Protein AF-A0A3M1LHP5-F1 (afdb_monomer)

Sequence (74 aa):
EAPLPPHLTVYDLVYRPAETRLLRQARRAGARAIGGLGMLLRQGAAAFALWTGEPAPLEVMRAALEAALQEPPA

Solvent-accessible surface area (backbone atoms only — not comparable to full-atom values): 4368 Å² total; per-residue (Å²): 132,83,80,53,62,41,90,44,74,48,78,43,75,55,47,82,62,66,72,45,74,66,44,52,49,27,49,76,37,62,14,48,58,43,52,13,55,64,56,58,52,52,54,52,34,51,51,44,25,73,74,70,75,44,84,50,63,59,68,62,53,46,53,52,51,57,53,57,68,74,48,78,84,129

Radius of gyration: 15.22 Å; Cα contacts (8 Å, |Δi|>4): 83; chains: 1; bounding box: 35×22×38 Å

Foldseek 3Di:
DDQDALADEAEELDPVVPDDPVQVSNVVNNHHYHYNLVVVLVVVQVVCCVVPVDGRPSVVSSVVSVVVSVDDDD

Mean predicted aligned error: 3.7 Å

Nearest PDB structures (foldseek):
  1nvt-assembly1_B  TM=9.326E-01  e=2.535E-05  Methanocaldococcus jannaschii
  3doo-assembly1_A  TM=8.697E-01  e=3.876E-04  Staphylococcus epidermidis RP62A
  3don-assembly1_A  TM=8.777E-01  e=8.612E-04  Staphylococcus epidermidis RP62A
  2d5c-assembly1_B  TM=8.291E-01  e=4.143E-04  Thermus thermophilus HB8
  4p4g-assembly2_B  TM=8.505E-01  e=1.124E-03  Mycobacterium tuberculosis

Structure (mmCIF, N/CA/C/O backbone):
data_AF-A0A3M1LHP5-F1
#
_entry.id   AF-A0A3M1LHP5-F1
#
loop_
_atom_site.group_PDB
_atom_site.id
_atom_site.type_symbol
_atom_site.label_atom_id
_atom_site.label_alt_id
_atom_site.label_comp_id
_atom_site.label_asym_id
_atom_site.label_entity_id
_atom_site.label_seq_id
_atom_site.pdbx_PDB_ins_code
_atom_site.Cartn_x
_atom_site.Cartn_y
_atom_site.Cartn_z
_atom_site.occupancy
_atom_site.B_iso_or_equiv
_atom_site.auth_seq_id
_atom_site.auth_comp_id
_atom_site.auth_asym_id
_atom_site.auth_atom_id
_atom_site.pdbx_PDB_model_num
ATOM 1 N N . GLU A 1 1 ? 20.384 -8.995 -18.159 1.00 63.62 1 GLU A N 1
ATOM 2 C CA . GLU A 1 1 ? 19.132 -9.598 -17.646 1.00 63.62 1 GLU A CA 1
ATOM 3 C C . GLU A 1 1 ? 18.125 -9.660 -18.776 1.00 63.62 1 GLU A C 1
ATOM 5 O O . GLU A 1 1 ? 18.120 -8.746 -19.594 1.00 63.62 1 GLU A O 1
ATOM 10 N N . ALA A 1 2 ? 17.336 -10.732 -18.854 1.00 71.56 2 ALA A N 1
ATOM 11 C CA . ALA A 1 2 ? 16.293 -10.854 -19.867 1.00 71.56 2 ALA A CA 1
ATOM 12 C C . ALA A 1 2 ? 15.161 -9.841 -19.589 1.00 71.56 2 ALA A C 1
ATOM 14 O O . ALA A 1 2 ? 14.820 -9.631 -18.422 1.00 71.56 2 ALA A O 1
ATOM 15 N N . PRO A 1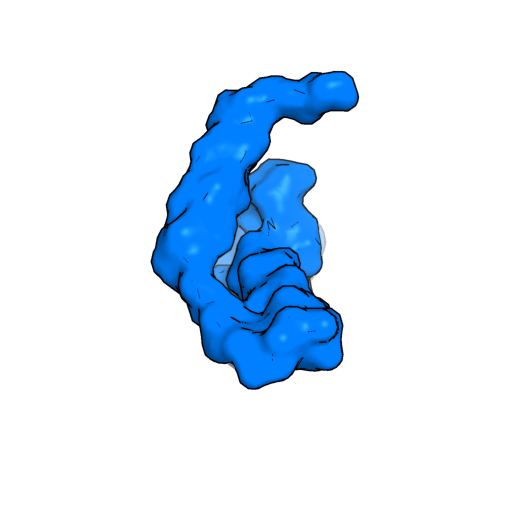 3 ? 14.599 -9.189 -20.620 1.00 80.50 3 PRO A N 1
ATOM 16 C CA . PRO A 1 3 ? 13.499 -8.248 -20.442 1.00 80.50 3 PRO A CA 1
ATOM 17 C C . PRO A 1 3 ? 12.230 -8.964 -19.954 1.00 80.50 3 PRO A C 1
ATOM 19 O O . PRO A 1 3 ? 11.899 -10.052 -20.425 1.00 80.50 3 PRO A O 1
ATOM 22 N N . LEU A 1 4 ? 11.512 -8.340 -19.014 1.00 92.00 4 LEU A N 1
ATOM 23 C CA . LEU A 1 4 ? 10.204 -8.818 -18.560 1.00 92.00 4 LEU A CA 1
ATOM 24 C C . LEU A 1 4 ? 9.174 -8.689 -19.699 1.00 92.00 4 LEU A C 1
ATOM 26 O O . LEU A 1 4 ? 9.158 -7.658 -20.368 1.00 92.00 4 LEU A O 1
ATOM 30 N N . PRO A 1 5 ? 8.292 -9.676 -19.933 1.00 94.00 5 PRO A N 1
ATOM 31 C CA . PRO A 1 5 ? 7.244 -9.527 -20.935 1.00 94.00 5 PRO A CA 1
ATOM 32 C C . PRO A 1 5 ? 6.281 -8.371 -20.593 1.00 94.00 5 PRO A C 1
ATOM 34 O O . PRO A 1 5 ? 5.803 -8.301 -19.458 1.00 94.00 5 PRO A O 1
ATOM 37 N N . PRO A 1 6 ? 5.924 -7.501 -21.558 1.00 94.94 6 PRO A N 1
ATOM 38 C CA . PRO A 1 6 ? 5.115 -6.300 -21.307 1.00 94.94 6 PRO A CA 1
ATOM 39 C C . PRO A 1 6 ? 3.683 -6.598 -20.836 1.00 94.94 6 PRO A C 1
ATOM 41 O O . PRO A 1 6 ? 3.043 -5.749 -20.229 1.00 94.94 6 PRO A O 1
ATOM 44 N N . HIS A 1 7 ? 3.160 -7.799 -21.100 1.00 96.62 7 HIS A N 1
ATOM 45 C CA . HIS A 1 7 ? 1.805 -8.188 -20.696 1.00 96.62 7 HIS A CA 1
ATOM 46 C C . HIS A 1 7 ? 1.705 -8.613 -19.221 1.00 96.62 7 HIS A C 1
ATOM 48 O O . HIS A 1 7 ? 0.601 -8.827 -18.720 1.00 96.62 7 HIS A O 1
ATOM 54 N N . LEU A 1 8 ? 2.833 -8.768 -18.518 1.00 96.62 8 LEU A N 1
ATOM 55 C CA . LEU A 1 8 ? 2.822 -9.143 -17.108 1.00 96.62 8 LEU A CA 1
ATOM 56 C C . LEU A 1 8 ? 2.497 -7.949 -16.208 1.00 96.62 8 LEU A C 1
ATOM 58 O O . LEU A 1 8 ? 2.796 -6.792 -16.507 1.00 96.62 8 LEU A O 1
ATOM 62 N N . THR A 1 9 ? 1.919 -8.261 -15.049 1.00 97.75 9 THR A N 1
ATOM 63 C CA . THR A 1 9 ? 1.855 -7.340 -13.914 1.00 97.75 9 THR A CA 1
ATOM 64 C C . THR A 1 9 ? 2.858 -7.791 -12.866 1.00 97.75 9 THR A C 1
ATOM 66 O O . THR A 1 9 ? 2.818 -8.931 -12.412 1.00 97.75 9 THR A O 1
ATOM 69 N N . VAL A 1 10 ? 3.745 -6.886 -12.473 1.00 97.44 10 VAL A N 1
ATOM 70 C CA . VAL A 1 10 ? 4.720 -7.094 -11.408 1.00 97.44 10 VAL A CA 1
ATOM 71 C C . VAL A 1 10 ? 4.226 -6.382 -10.161 1.00 97.44 10 VAL A C 1
ATOM 73 O O . VAL A 1 10 ? 4.017 -5.167 -10.175 1.00 97.44 10 VAL A O 1
ATOM 76 N N . TYR A 1 11 ? 4.041 -7.146 -9.089 1.00 97.62 11 TYR A N 1
ATOM 77 C CA . TYR A 1 11 ? 3.675 -6.627 -7.781 1.00 97.62 11 TYR A CA 1
ATOM 78 C C . TYR A 1 11 ? 4.809 -6.907 -6.796 1.00 97.62 11 TYR A C 1
ATOM 80 O O . TYR A 1 11 ? 5.111 -8.064 -6.515 1.00 97.62 11 TYR A O 1
ATOM 88 N N . ASP A 1 12 ? 5.450 -5.851 -6.306 1.00 97.50 12 ASP A N 1
ATOM 89 C CA . ASP A 1 12 ?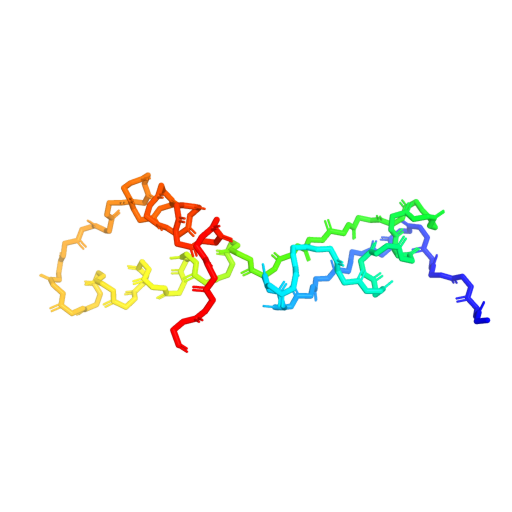 6.515 -5.929 -5.308 1.00 97.50 12 ASP A CA 1
ATOM 90 C C . ASP A 1 12 ? 5.985 -5.402 -3.970 1.00 97.50 12 ASP A C 1
ATOM 92 O O . ASP A 1 12 ? 5.391 -4.325 -3.922 1.00 97.50 12 ASP A O 1
ATOM 96 N N . LEU A 1 13 ? 6.168 -6.164 -2.890 1.00 96.69 13 LEU A N 1
ATOM 97 C CA . LEU A 1 13 ? 5.654 -5.813 -1.562 1.00 96.69 13 LEU A CA 1
ATOM 98 C C . LEU A 1 13 ? 6.530 -4.789 -0.837 1.00 96.69 13 LEU A C 1
ATOM 100 O O . LEU A 1 13 ? 6.121 -4.245 0.190 1.00 96.69 13 LEU A O 1
ATOM 104 N N . VAL A 1 14 ? 7.710 -4.484 -1.377 1.00 96.00 14 VAL A N 1
ATOM 105 C CA . VAL A 1 14 ? 8.544 -3.403 -0.861 1.00 96.00 14 VAL A CA 1
ATOM 106 C C . VAL A 1 14 ? 7.874 -2.054 -1.140 1.00 96.00 14 VAL A C 1
ATOM 108 O O . VAL A 1 14 ? 7.423 -1.760 -2.248 1.00 96.00 14 VAL A O 1
ATOM 111 N N . TYR A 1 15 ? 7.812 -1.219 -0.106 1.00 92.94 15 TYR A N 1
ATOM 112 C CA . TYR A 1 15 ? 7.289 0.151 -0.165 1.00 92.94 15 TYR A CA 1
ATOM 113 C C . TYR A 1 15 ? 8.329 1.216 0.219 1.00 92.94 15 TYR A C 1
ATOM 115 O O . TYR A 1 15 ? 8.091 2.404 0.012 1.00 92.94 15 TYR A O 1
ATOM 123 N N . ARG A 1 16 ? 9.495 0.811 0.743 1.00 92.50 16 ARG A N 1
ATOM 124 C CA . ARG A 1 16 ? 10.650 1.683 0.991 1.00 92.50 16 ARG A CA 1
ATOM 125 C C . ARG A 1 16 ? 11.928 0.979 0.503 1.00 92.50 16 ARG A C 1
ATOM 127 O O . ARG A 1 16 ? 12.339 0.007 1.132 1.00 92.50 16 ARG A O 1
ATOM 134 N N . PRO A 1 17 ? 12.559 1.436 -0.594 1.00 92.50 17 PRO A N 1
ATOM 135 C CA . PRO A 1 17 ? 12.142 2.547 -1.456 1.00 92.50 17 PRO A CA 1
ATOM 136 C C . PRO A 1 17 ? 10.839 2.237 -2.214 1.00 92.50 17 PRO A C 1
ATOM 138 O O . PRO A 1 17 ? 10.538 1.077 -2.480 1.00 92.50 17 PRO A O 1
ATOM 141 N N . ALA A 1 18 ? 10.100 3.274 -2.618 1.00 91.94 18 ALA A N 1
ATOM 142 C CA . ALA A 1 18 ? 8.873 3.122 -3.415 1.00 91.94 18 ALA A CA 1
ATOM 143 C C . ALA A 1 18 ? 9.123 2.510 -4.813 1.00 91.94 18 ALA A C 1
ATOM 145 O O . ALA A 1 18 ? 8.215 1.973 -5.444 1.00 91.94 18 ALA A O 1
ATOM 146 N N . GLU A 1 19 ? 10.364 2.593 -5.297 1.00 95.38 19 GLU A N 1
ATOM 147 C CA . GLU A 1 19 ? 10.792 2.155 -6.621 1.00 95.38 19 GLU A CA 1
ATOM 148 C C . GLU A 1 19 ? 11.961 1.161 -6.496 1.00 95.38 19 GLU A C 1
ATOM 150 O O . GLU A 1 19 ? 13.136 1.546 -6.440 1.00 95.38 19 GLU A O 1
ATOM 155 N N . THR A 1 20 ? 11.663 -0.139 -6.461 1.00 97.00 20 THR A N 1
ATOM 156 C CA . THR A 1 20 ? 12.695 -1.187 -6.419 1.00 97.00 20 THR A CA 1
ATOM 157 C C . THR A 1 20 ? 13.340 -1.413 -7.786 1.00 97.00 20 THR A C 1
ATOM 159 O O . THR A 1 20 ? 12.859 -0.957 -8.824 1.00 97.00 20 THR A O 1
ATOM 162 N N . ARG A 1 21 ? 14.457 -2.151 -7.816 1.00 96.00 21 ARG A N 1
ATOM 163 C CA . ARG A 1 21 ? 15.095 -2.556 -9.079 1.00 96.00 21 ARG A CA 1
ATOM 164 C C . ARG A 1 21 ? 14.138 -3.351 -9.976 1.00 96.00 21 ARG A C 1
ATOM 166 O O . ARG A 1 21 ? 14.118 -3.102 -11.180 1.00 96.00 21 ARG A O 1
ATOM 173 N N . LEU A 1 22 ? 13.350 -4.247 -9.384 1.00 95.94 22 LEU A N 1
ATOM 174 C CA . LEU A 1 22 ? 12.365 -5.070 -10.080 1.00 95.94 22 LEU A CA 1
ATOM 175 C C . LEU A 1 22 ? 11.264 -4.205 -10.711 1.00 95.94 22 LEU A C 1
ATOM 177 O O . LEU A 1 22 ? 10.973 -4.345 -11.899 1.00 95.94 22 LEU A O 1
ATOM 181 N N . LEU A 1 23 ? 10.713 -3.248 -9.958 1.00 96.94 23 LEU A N 1
ATOM 182 C CA . LEU A 1 23 ? 9.692 -2.335 -10.479 1.00 96.94 23 LEU A CA 1
ATOM 183 C C . LEU A 1 23 ? 10.231 -1.430 -11.597 1.00 96.94 23 LEU A C 1
ATOM 185 O O . LEU A 1 23 ? 9.550 -1.245 -12.608 1.00 96.94 23 LEU A O 1
ATOM 189 N N . ARG A 1 24 ? 11.481 -0.950 -11.493 1.00 96.62 24 ARG A N 1
ATOM 190 C CA . ARG A 1 24 ? 12.123 -0.191 -12.584 1.00 96.62 24 ARG A CA 1
ATOM 191 C C . ARG A 1 24 ? 12.259 -1.017 -13.852 1.00 96.62 24 ARG A C 1
ATOM 193 O O . ARG A 1 24 ? 12.026 -0.502 -14.941 1.00 96.62 24 ARG A O 1
ATOM 200 N N . GLN A 1 25 ? 12.670 -2.277 -13.728 1.00 95.88 25 GLN A N 1
ATOM 201 C CA . GLN A 1 25 ? 12.796 -3.186 -14.869 1.00 95.88 25 GLN A CA 1
ATOM 202 C C . GLN A 1 25 ? 11.437 -3.455 -15.515 1.00 95.88 25 GLN A C 1
ATOM 204 O O . GLN A 1 25 ? 11.334 -3.383 -16.736 1.00 95.88 25 GLN A O 1
ATOM 209 N N . ALA A 1 26 ? 10.399 -3.689 -14.708 1.00 96.44 26 ALA A N 1
ATOM 210 C CA . ALA A 1 26 ? 9.039 -3.899 -15.191 1.00 96.44 26 ALA A CA 1
ATOM 211 C C . ALA A 1 26 ? 8.540 -2.689 -15.993 1.00 96.44 26 ALA A C 1
ATOM 213 O O . ALA A 1 26 ? 8.152 -2.837 -17.151 1.00 96.44 26 ALA A O 1
ATOM 214 N N . ARG A 1 27 ? 8.664 -1.476 -15.434 1.00 95.69 27 ARG A N 1
ATOM 215 C CA . ARG A 1 27 ? 8.287 -0.234 -16.128 1.00 95.69 27 ARG A CA 1
ATOM 216 C C . ARG A 1 27 ? 9.067 -0.028 -17.424 1.00 95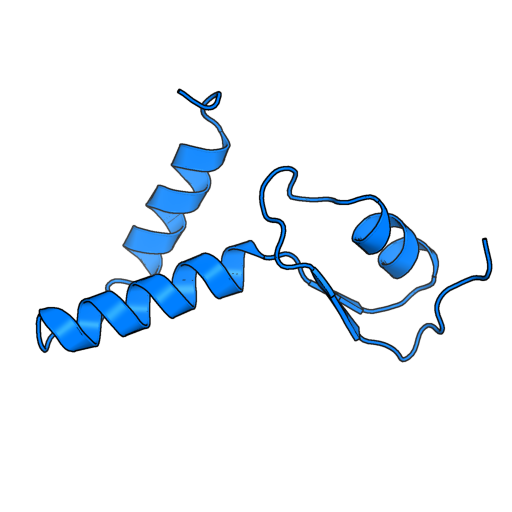.69 27 ARG A C 1
ATOM 218 O O . ARG A 1 27 ? 8.473 0.302 -18.444 1.00 95.69 27 ARG A O 1
ATOM 225 N N . ARG A 1 28 ? 10.386 -0.261 -17.409 1.00 96.06 28 ARG A N 1
ATOM 226 C CA . ARG A 1 28 ? 11.244 -0.163 -18.608 1.00 96.06 28 ARG A CA 1
ATOM 227 C C . ARG A 1 28 ? 10.842 -1.142 -19.706 1.00 96.06 28 ARG A C 1
ATOM 229 O O . ARG A 1 28 ? 11.038 -0.837 -20.875 1.00 96.06 28 ARG A O 1
ATOM 236 N N . ALA A 1 29 ? 10.296 -2.296 -19.337 1.00 95.81 29 ALA A N 1
ATOM 237 C CA . ALA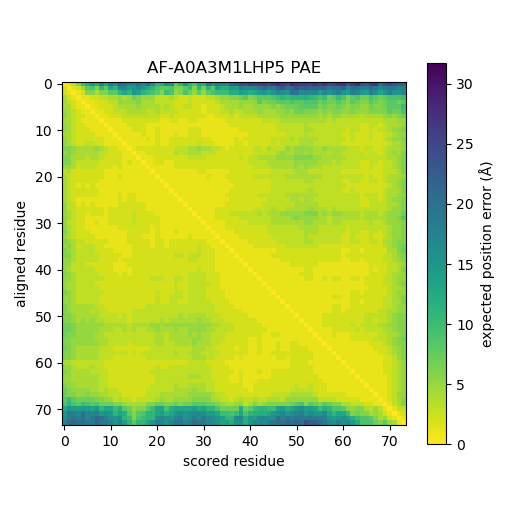 A 1 29 ? 9.833 -3.302 -20.279 1.00 95.81 29 ALA A CA 1
ATOM 238 C C . ALA A 1 29 ? 8.382 -3.086 -20.754 1.00 95.81 29 ALA A C 1
ATOM 240 O O . ALA A 1 29 ? 7.871 -3.900 -21.515 1.00 95.81 29 ALA A O 1
ATOM 241 N N . GLY A 1 30 ? 7.706 -2.018 -20.310 1.00 96.50 30 GLY A N 1
ATOM 242 C CA . GLY A 1 30 ? 6.299 -1.751 -20.628 1.00 96.50 30 GLY A CA 1
ATOM 243 C C . GLY A 1 30 ? 5.300 -2.573 -19.808 1.00 96.50 30 GLY A C 1
ATOM 244 O O . GLY A 1 30 ? 4.103 -2.507 -20.071 1.00 96.50 30 GLY A O 1
ATOM 245 N N . AL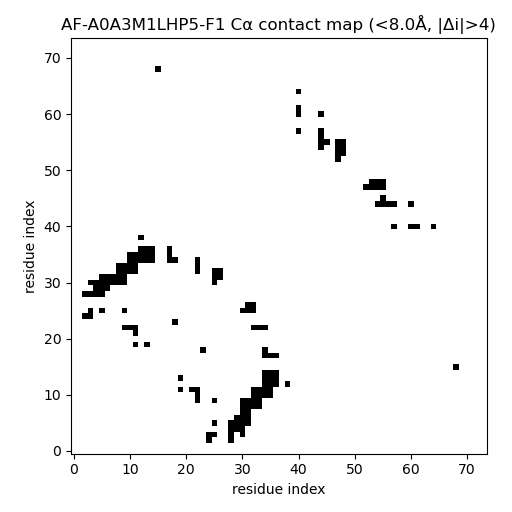A A 1 31 ? 5.773 -3.327 -18.813 1.00 96.94 31 ALA A N 1
ATOM 246 C CA . ALA A 1 31 ? 4.925 -4.087 -17.908 1.00 96.94 31 ALA A CA 1
ATOM 247 C C . ALA A 1 31 ? 4.274 -3.179 -16.854 1.00 96.94 31 ALA A C 1
ATOM 249 O O . ALA A 1 31 ? 4.833 -2.160 -16.430 1.00 96.94 31 ALA A O 1
ATOM 250 N N . ARG A 1 32 ? 3.096 -3.583 -16.370 1.00 97.75 32 ARG A N 1
ATOM 251 C CA . ARG A 1 32 ? 2.443 -2.912 -15.240 1.00 97.75 32 ARG A CA 1
ATOM 252 C C . ARG A 1 32 ? 3.232 -3.200 -13.963 1.00 97.75 32 ARG A C 1
ATOM 254 O O . ARG A 1 32 ? 3.467 -4.358 -13.639 1.00 97.75 32 ARG A O 1
ATOM 261 N N . ALA A 1 33 ? 3.591 -2.161 -13.215 1.00 97.38 33 ALA A N 1
ATOM 262 C CA . ALA A 1 33 ? 4.364 -2.269 -11.978 1.00 97.38 33 ALA A CA 1
ATOM 263 C C . ALA A 1 33 ? 3.592 -1.656 -10.799 1.00 97.38 33 ALA A C 1
ATOM 265 O O . ALA A 1 33 ? 3.132 -0.516 -10.886 1.00 97.38 33 ALA A O 1
ATOM 266 N N . ILE A 1 34 ? 3.443 -2.407 -9.707 1.00 97.69 34 ILE A N 1
ATOM 267 C CA . ILE A 1 34 ? 2.704 -2.018 -8.499 1.00 97.69 34 ILE A CA 1
ATOM 268 C C . ILE A 1 34 ? 3.632 -2.193 -7.292 1.00 97.69 34 ILE A C 1
ATOM 270 O O . ILE A 1 34 ? 4.247 -3.245 -7.144 1.00 97.69 34 ILE A O 1
ATOM 274 N N . GLY A 1 35 ? 3.744 -1.169 -6.443 1.00 96.81 35 GLY A N 1
ATOM 275 C CA . GLY A 1 35 ? 4.536 -1.220 -5.206 1.00 96.81 35 GLY A CA 1
ATOM 276 C C . GLY A 1 35 ? 3.714 -1.592 -3.970 1.00 96.81 35 GLY A C 1
ATOM 277 O O . GLY A 1 35 ? 2.480 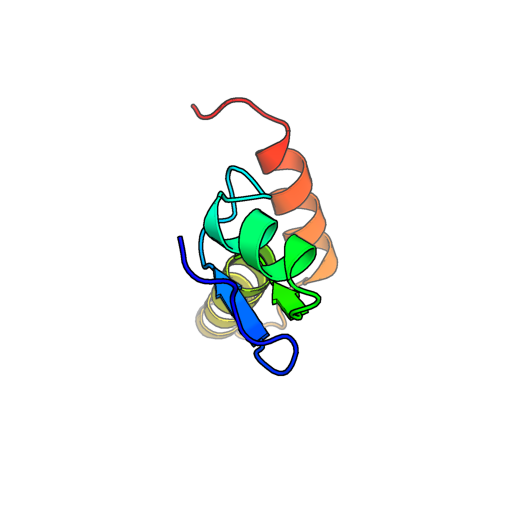-1.566 -3.992 1.00 96.81 35 GLY A O 1
ATOM 278 N N . GLY A 1 36 ? 4.398 -1.883 -2.863 1.00 96.50 36 GLY A N 1
ATOM 279 C CA . GLY A 1 36 ? 3.802 -2.533 -1.693 1.00 96.50 36 GLY A CA 1
ATOM 280 C C . GLY A 1 36 ? 2.884 -1.668 -0.831 1.00 96.50 36 GLY A C 1
ATOM 281 O O . GLY A 1 36 ? 2.127 -2.204 -0.023 1.00 96.50 36 GLY A O 1
ATOM 282 N N . LEU A 1 37 ? 2.900 -0.342 -1.007 1.00 96.00 37 LEU A N 1
ATOM 283 C CA . LEU A 1 37 ? 2.204 0.596 -0.117 1.00 96.00 37 LEU A CA 1
ATOM 284 C C . LEU A 1 37 ? 0.694 0.326 -0.042 1.00 96.00 37 LEU A C 1
ATOM 286 O O . LEU A 1 37 ? 0.100 0.362 1.033 1.00 96.00 37 LEU A O 1
ATOM 290 N N . GLY A 1 38 ? 0.081 -0.013 -1.180 1.00 96.06 38 GLY A N 1
ATOM 291 C CA . GLY A 1 38 ? -1.338 -0.362 -1.231 1.00 96.06 38 GLY A CA 1
ATOM 292 C C . GLY A 1 38 ? -1.673 -1.623 -0.428 1.00 96.06 38 GLY A C 1
ATOM 293 O O . GLY A 1 38 ? -2.724 -1.666 0.209 1.00 96.06 38 GLY A O 1
ATOM 294 N N . MET A 1 39 ? -0.776 -2.619 -0.409 1.00 97.00 39 MET A N 1
ATOM 295 C CA . MET A 1 39 ? -0.965 -3.817 0.414 1.00 97.00 39 MET A CA 1
ATOM 296 C C . MET A 1 39 ? -0.880 -3.459 1.890 1.00 97.00 39 MET A C 1
ATOM 298 O O . MET A 1 39 ? -1.786 -3.820 2.633 1.00 97.00 39 MET A O 1
ATOM 302 N N . LEU A 1 40 ? 0.154 -2.707 2.290 1.00 97.31 40 LEU A N 1
ATOM 303 C CA . LEU A 1 40 ? 0.359 -2.262 3.671 1.00 97.31 40 LEU A CA 1
ATOM 304 C C . LEU A 1 40 ? -0.859 -1.498 4.214 1.00 97.31 40 LEU A C 1
ATOM 306 O O . LEU A 1 40 ? -1.317 -1.781 5.322 1.00 97.31 40 LEU A O 1
ATOM 310 N N . LEU A 1 41 ? -1.420 -0.583 3.418 1.00 98.06 41 LEU A N 1
ATOM 311 C CA . LEU A 1 41 ? -2.638 0.149 3.764 1.00 98.06 41 LEU A CA 1
ATOM 312 C C . LEU A 1 41 ? -3.837 -0.792 3.941 1.00 98.06 41 LEU A C 1
ATOM 314 O O . LEU A 1 41 ? -4.524 -0.745 4.959 1.00 98.06 41 LEU A O 1
ATOM 318 N N . ARG A 1 42 ? -4.099 -1.653 2.951 1.00 98.00 42 ARG A N 1
ATOM 319 C CA . ARG A 1 42 ? -5.280 -2.531 2.934 1.00 98.00 42 ARG A CA 1
ATOM 320 C C . ARG A 1 42 ? -5.242 -3.580 4.041 1.00 98.00 42 ARG A C 1
ATOM 322 O O . ARG A 1 42 ? -6.275 -3.829 4.652 1.00 98.00 42 ARG A O 1
ATOM 329 N N . GLN A 1 43 ? -4.080 -4.173 4.316 1.00 98.19 43 GLN A N 1
ATOM 330 C CA . GLN A 1 43 ? -3.946 -5.156 5.394 1.00 98.19 43 GLN A CA 1
ATOM 331 C C . GLN A 1 43 ? -4.134 -4.506 6.770 1.00 98.19 43 GLN A C 1
ATOM 333 O O . GLN A 1 43 ? -4.845 -5.054 7.606 1.00 98.19 43 GLN A O 1
ATOM 338 N N . GLY A 1 44 ? -3.608 -3.291 6.970 1.00 98.06 44 GLY A N 1
ATOM 339 C CA . GLY A 1 44 ? -3.826 -2.537 8.204 1.00 98.06 44 GLY A CA 1
ATOM 340 C C . GLY A 1 44 ? -5.294 -2.153 8.378 1.00 98.06 44 GLY A C 1
ATOM 341 O O . GLY A 1 44 ? -5.834 -2.261 9.473 1.00 98.06 44 GLY A O 1
ATOM 342 N N . ALA A 1 45 ? -5.961 -1.764 7.290 1.00 98.62 45 ALA A N 1
ATOM 343 C CA . ALA A 1 45 ? -7.386 -1.450 7.297 1.00 98.62 45 ALA A CA 1
ATOM 344 C C . ALA A 1 45 ? -8.250 -2.676 7.638 1.00 98.62 45 ALA A C 1
ATOM 346 O O . ALA A 1 45 ? -9.199 -2.566 8.410 1.00 98.62 45 ALA A O 1
ATOM 347 N N . ALA A 1 46 ? -7.901 -3.850 7.105 1.00 98.62 46 ALA A N 1
ATOM 348 C CA . ALA A 1 46 ? -8.576 -5.098 7.448 1.00 98.62 46 ALA A CA 1
ATOM 349 C C . ALA A 1 46 ? -8.392 -5.450 8.933 1.00 98.62 46 ALA A C 1
ATOM 351 O O . ALA A 1 46 ? -9.370 -5.756 9.609 1.00 98.62 46 ALA A O 1
ATOM 352 N N . ALA A 1 47 ? -7.165 -5.351 9.456 1.00 98.69 47 ALA A N 1
ATOM 353 C CA . ALA A 1 47 ? -6.888 -5.590 10.872 1.00 98.69 47 ALA A CA 1
ATOM 354 C C . ALA A 1 47 ? -7.637 -4.603 11.782 1.00 98.69 47 ALA A C 1
ATOM 356 O O . ALA A 1 47 ? -8.260 -5.026 12.751 1.00 98.69 47 ALA A O 1
ATOM 357 N N . PHE A 1 48 ? -7.646 -3.311 11.433 1.00 98.69 48 PHE A N 1
ATOM 358 C CA . PHE A 1 48 ? -8.403 -2.288 12.154 1.00 98.69 48 PHE A CA 1
ATOM 359 C C . PHE A 1 48 ? -9.880 -2.671 12.261 1.00 98.69 48 PHE A C 1
ATOM 361 O O . PHE A 1 48 ? -10.400 -2.744 13.368 1.00 98.69 48 PHE A O 1
ATOM 368 N N . ALA A 1 49 ? -10.525 -2.991 11.135 1.00 98.50 49 ALA A N 1
ATOM 369 C CA . ALA A 1 49 ? -11.941 -3.345 11.124 1.00 98.50 49 ALA A CA 1
ATOM 370 C C . ALA A 1 49 ? -12.246 -4.621 11.923 1.00 98.50 49 ALA A C 1
ATOM 372 O O . ALA A 1 49 ? -13.263 -4.688 12.610 1.00 98.50 49 ALA A O 1
ATOM 373 N N . LEU A 1 50 ? -11.355 -5.618 11.881 1.00 98.69 50 LEU A N 1
ATOM 374 C CA . LEU A 1 50 ? -11.498 -6.845 12.669 1.00 98.69 50 LEU A CA 1
ATOM 375 C C . LEU A 1 50 ? -11.398 -6.595 14.179 1.00 98.69 50 LEU A C 1
ATOM 377 O O . LEU A 1 50 ? -12.087 -7.261 14.947 1.00 98.69 50 LEU A O 1
ATOM 381 N N . TRP A 1 51 ? -10.540 -5.672 14.612 1.00 98.62 51 TRP A N 1
ATO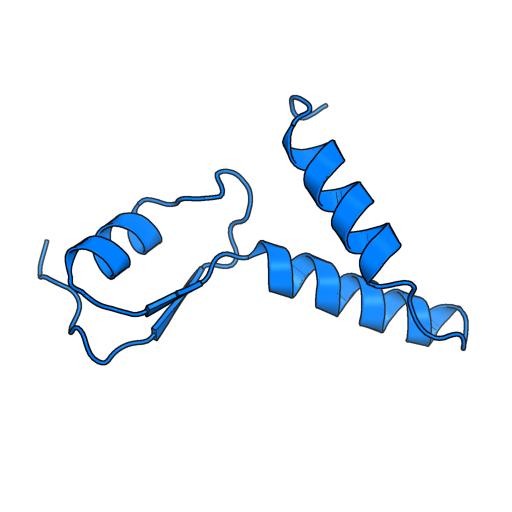M 382 C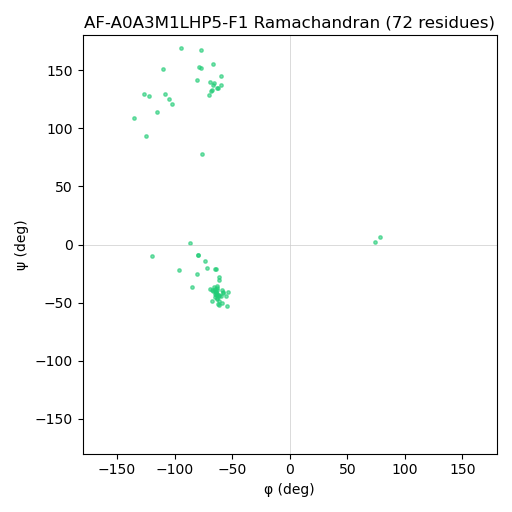 CA . TRP A 1 51 ? -10.326 -5.399 16.035 1.00 98.62 51 TRP A CA 1
ATOM 383 C C . TRP A 1 51 ? -11.334 -4.422 16.628 1.00 98.62 51 TRP A C 1
ATOM 385 O O . TRP A 1 51 ? -11.704 -4.569 17.790 1.00 98.62 51 TRP A O 1
ATOM 395 N N . THR A 1 52 ? -11.753 -3.417 15.862 1.00 98.50 52 THR A N 1
ATOM 396 C CA . THR A 1 52 ? -12.625 -2.346 16.364 1.00 98.50 52 THR A CA 1
ATOM 397 C C . THR A 1 52 ? -14.098 -2.590 16.063 1.00 98.50 52 THR A C 1
ATOM 399 O O . THR A 1 52 ? -14.947 -2.017 16.736 1.00 98.50 52 THR A O 1
ATOM 402 N N . GLY A 1 53 ? -14.411 -3.420 15.061 1.00 98.50 53 GLY A N 1
ATOM 403 C CA . GLY A 1 53 ? -15.765 -3.558 14.522 1.00 98.50 53 GLY A CA 1
ATOM 404 C C . GLY A 1 53 ? -16.211 -2.378 13.648 1.00 98.50 53 GLY A C 1
ATOM 405 O O . GLY A 1 53 ? -17.333 -2.390 13.151 1.00 98.50 53 GLY A O 1
ATOM 406 N N . GLU A 1 54 ? -15.344 -1.387 13.427 1.00 98.31 54 GLU A N 1
ATOM 407 C CA . G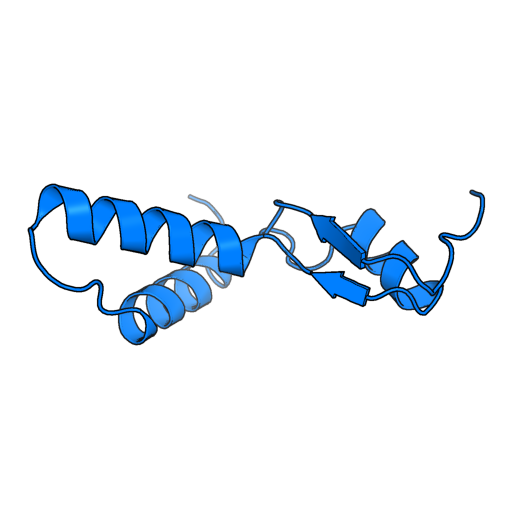LU A 1 54 ? -15.642 -0.155 12.691 1.00 98.31 54 GLU A CA 1
ATOM 408 C C . GLU A 1 54 ? -14.919 -0.118 11.334 1.00 98.31 54 GLU A C 1
ATOM 410 O O . GLU A 1 54 ? -13.824 -0.673 11.186 1.00 98.31 54 GLU A O 1
ATOM 415 N N . PRO A 1 55 ? -15.469 0.564 10.312 1.00 98.00 55 PRO A N 1
ATOM 416 C CA . PRO A 1 55 ? -14.779 0.724 9.041 1.00 98.00 55 PRO A CA 1
ATOM 417 C C . PRO A 1 55 ? -13.477 1.513 9.221 1.00 98.00 55 PRO A C 1
ATOM 419 O O . PRO A 1 55 ? -13.431 2.566 9.858 1.00 98.00 55 PRO A O 1
ATOM 422 N N . ALA A 1 56 ? -12.403 1.021 8.606 1.00 98.38 56 ALA A N 1
ATOM 423 C CA . ALA A 1 56 ? -11.114 1.690 8.656 1.00 98.38 56 ALA A CA 1
ATOM 424 C C . ALA A 1 56 ? -11.139 3.033 7.898 1.00 98.38 56 ALA A C 1
ATOM 426 O O . ALA A 1 56 ? -11.571 3.072 6.738 1.00 98.38 56 ALA A O 1
ATOM 427 N N . PRO A 1 57 ? -10.617 4.125 8.486 1.00 98.06 57 PRO A N 1
ATOM 428 C CA . PRO A 1 57 ? -10.546 5.427 7.830 1.00 98.06 57 PRO A CA 1
ATOM 429 C C . PRO A 1 57 ? -9.404 5.447 6.798 1.00 98.06 57 PRO A C 1
ATOM 431 O O . PRO A 1 57 ? -8.321 5.977 7.047 1.00 98.06 57 PRO A O 1
ATOM 434 N N . LEU A 1 58 ? -9.640 4.848 5.625 1.00 98.06 58 LEU A N 1
ATOM 435 C CA . LEU A 1 58 ? -8.613 4.585 4.605 1.00 98.06 58 LEU A CA 1
ATOM 436 C C . LEU A 1 58 ? -7.811 5.820 4.181 1.00 98.06 58 LEU A C 1
ATOM 438 O O . LEU A 1 58 ? -6.597 5.714 4.017 1.00 98.06 58 LEU A O 1
ATOM 442 N N . GLU A 1 59 ? -8.458 6.972 4.016 1.00 98.00 59 GLU A N 1
ATOM 443 C CA . GLU A 1 59 ? -7.769 8.199 3.595 1.00 98.00 59 GLU A CA 1
ATOM 444 C C . GLU A 1 59 ? -6.844 8.741 4.690 1.00 98.00 59 GLU A C 1
ATOM 446 O O . GLU A 1 59 ? -5.715 9.136 4.406 1.00 98.00 59 GLU A O 1
ATOM 451 N N . VAL A 1 60 ? -7.267 8.662 5.956 1.00 98.19 60 VAL A N 1
ATOM 452 C CA . VAL A 1 60 ? -6.433 9.048 7.106 1.00 98.19 60 VAL A CA 1
ATOM 453 C C . VAL A 1 60 ? -5.228 8.116 7.220 1.00 98.19 60 VAL A C 1
ATOM 455 O O . VAL A 1 60 ? -4.095 8.569 7.367 1.00 98.19 60 VAL A O 1
ATOM 458 N N . MET A 1 61 ? -5.453 6.807 7.095 1.00 98.25 61 MET A N 1
ATOM 459 C CA . MET A 1 61 ? -4.381 5.812 7.138 1.00 98.25 61 MET A CA 1
ATOM 460 C C . MET A 1 61 ? -3.392 5.981 5.979 1.00 98.25 61 MET A C 1
ATOM 462 O O . MET A 1 61 ? -2.186 5.844 6.178 1.00 98.25 61 MET A O 1
ATOM 466 N N . ARG A 1 62 ? -3.880 6.300 4.772 1.00 97.56 62 ARG A N 1
ATOM 467 C CA . ARG A 1 62 ? -3.031 6.584 3.610 1.00 97.56 62 ARG A CA 1
ATOM 468 C C . ARG A 1 62 ? -2.153 7.805 3.859 1.00 97.56 62 ARG A C 1
ATOM 470 O O . ARG A 1 62 ? -0.942 7.698 3.694 1.00 97.56 62 ARG A O 1
ATOM 477 N N . ALA A 1 63 ? -2.744 8.918 4.294 1.00 97.50 63 ALA A N 1
ATOM 478 C CA . ALA A 1 63 ? -2.005 10.142 4.588 1.00 97.50 63 ALA A CA 1
ATOM 479 C C . ALA A 1 63 ? -0.923 9.908 5.656 1.00 97.50 63 ALA A C 1
ATOM 481 O O . ALA A 1 63 ? 0.210 10.356 5.496 1.00 97.50 63 ALA A O 1
ATOM 482 N N . ALA A 1 64 ? -1.238 9.138 6.704 1.00 96.81 64 ALA A N 1
ATOM 483 C CA . ALA A 1 64 ? -0.273 8.776 7.740 1.00 96.81 64 ALA A CA 1
ATOM 484 C C . ALA A 1 64 ? 0.899 7.940 7.192 1.00 96.81 64 ALA A C 1
ATOM 486 O O . ALA A 1 64 ? 2.053 8.203 7.526 1.00 96.81 64 ALA A O 1
ATOM 487 N N . LEU A 1 65 ? 0.628 6.958 6.323 1.00 95.56 65 LEU A N 1
ATOM 488 C CA . LEU A 1 65 ? 1.679 6.160 5.684 1.00 95.56 65 LEU A CA 1
ATOM 489 C C . LEU A 1 65 ? 2.566 7.003 4.758 1.00 95.56 65 LEU A C 1
ATOM 491 O O . LEU A 1 65 ? 3.784 6.844 4.770 1.00 95.56 65 LEU A O 1
ATOM 495 N N . GLU A 1 66 ? 1.973 7.891 3.959 1.00 94.00 66 GLU A N 1
ATOM 496 C CA . GLU A 1 66 ? 2.710 8.775 3.050 1.00 94.00 66 GLU A CA 1
ATOM 497 C C . GLU A 1 66 ? 3.607 9.754 3.817 1.00 94.00 66 GLU A C 1
ATOM 499 O O . GLU A 1 66 ? 4.769 9.917 3.446 1.00 94.00 66 GLU A O 1
ATOM 504 N N . ALA A 1 67 ? 3.115 10.330 4.919 1.00 94.31 67 ALA A N 1
ATOM 505 C CA . ALA A 1 67 ? 3.910 11.169 5.814 1.00 94.31 67 ALA A CA 1
ATOM 506 C C . ALA A 1 67 ? 5.080 10.385 6.435 1.00 94.31 67 ALA A C 1
ATOM 508 O O . ALA A 1 67 ? 6.232 10.802 6.329 1.00 94.31 67 ALA A O 1
ATOM 509 N N . ALA A 1 68 ? 4.816 9.193 6.981 1.00 92.50 68 ALA A N 1
ATOM 510 C CA . ALA A 1 68 ? 5.848 8.356 7.595 1.00 92.50 68 ALA A CA 1
ATOM 511 C C . ALA A 1 68 ? 6.952 7.936 6.607 1.00 92.50 68 ALA A C 1
ATOM 513 O O . ALA A 1 68 ? 8.091 7.700 7.007 1.00 92.50 68 ALA A O 1
ATOM 514 N N . LEU A 1 69 ? 6.645 7.829 5.307 1.00 89.81 69 LEU A N 1
ATOM 515 C CA . LEU A 1 69 ? 7.632 7.535 4.261 1.00 89.81 69 LEU A CA 1
ATOM 516 C C . LEU A 1 69 ? 8.587 8.694 3.951 1.00 89.81 69 LEU A C 1
ATOM 518 O O . LEU A 1 69 ? 9.656 8.436 3.395 1.00 89.81 69 LEU A O 1
ATOM 522 N N . GLN A 1 70 ? 8.231 9.930 4.306 1.00 85.88 70 GLN A N 1
ATOM 523 C CA . GLN A 1 70 ? 9.095 11.105 4.145 1.00 85.88 70 GLN A CA 1
ATOM 524 C C . GLN A 1 70 ? 10.126 11.220 5.272 1.00 85.88 70 GLN A C 1
ATOM 526 O O . GLN A 1 70 ? 11.200 11.787 5.073 1.00 85.88 70 GLN A O 1
ATOM 531 N N . GLU A 1 71 ? 9.826 10.651 6.437 1.00 81.19 71 GLU A N 1
ATOM 532 C CA . GLU A 1 71 ? 10.724 10.649 7.586 1.00 81.19 71 GLU A CA 1
ATOM 533 C C . GLU A 1 71 ? 11.801 9.554 7.455 1.00 81.19 71 GLU A C 1
ATOM 535 O O . GLU A 1 71 ? 11.520 8.446 6.967 1.00 81.19 71 GLU A O 1
ATOM 540 N N . PRO A 1 72 ? 13.054 9.819 7.876 1.00 71.88 72 PRO A N 1
ATOM 541 C CA . PRO A 1 72 ? 14.072 8.778 7.975 1.00 71.88 72 PRO A CA 1
ATOM 542 C C . PRO A 1 72 ? 13.606 7.685 8.952 1.00 71.88 72 PRO A C 1
ATOM 544 O O . PRO A 1 72 ? 12.909 7.991 9.918 1.00 71.88 72 PRO A O 1
ATOM 547 N N . PRO A 1 73 ? 13.936 6.404 8.699 1.00 68.12 73 PRO A N 1
ATOM 548 C CA . PRO A 1 73 ? 13.579 5.345 9.636 1.00 68.12 73 PRO A CA 1
ATOM 549 C C . PRO A 1 73 ? 14.225 5.627 11.001 1.00 68.12 73 PRO A C 1
ATOM 551 O O . PRO A 1 73 ? 15.378 6.061 11.046 1.00 68.12 73 PRO A O 1
ATOM 554 N N . ALA A 1 74 ? 13.450 5.413 12.068 1.00 62.72 74 ALA A N 1
ATOM 555 C CA . ALA A 1 74 ? 13.915 5.489 13.452 1.00 62.72 74 ALA A CA 1
ATOM 556 C C . ALA A 1 74 ? 15.020 4.464 13.748 1.00 62.72 74 ALA A C 1
ATOM 558 O O . ALA A 1 74 ? 15.008 3.382 13.111 1.00 62.72 74 ALA A O 1
#

Secondary structure (DSSP, 8-state):
-PPPPTT-EEE----SSSS-HHHHHHHHTT-EEE-THHHHHHHHHHHHHHHHSS---HHHHHHHHHHHHHSPP-

pLDDT: mean 94.04, std 7.94, range [62.72, 98.69]